Protein AF-A0A0F3M646-F1 (afdb_monomer_lite)

pLDDT: mean 80.58, std 18.38, range [34.72, 97.88]

Sequence (48 aa):
MVTKQNKCYNTAEIIVAKHRNGPVGTVKLHYNSRNSKFGNIVKNSQQG

Secondary structure (DSSP, 8-state):
---GGGGSTTEEEEEE---SSS--EEEEEEEETTTTEEE---------

InterPro domains:
  IPR007694 DNA helicase, DnaB-like, C-terminal [PF03796] (6-40)
  IPR027417 P-loop containing nucleoside triphosphate hydrolase [G3DSA:3.40.50.300] (1-47)

Foldseek 3Di:
DDDPCNVQPQKDKDWQPDDDPDDTGIDIWGADPVVRDTHHPDDPDDDD

Structure (mmCIF, N/CA/C/O backbone):
data_AF-A0A0F3M646-F1
#
_entry.id   AF-A0A0F3M646-F1
#
loop_
_atom_site.group_PDB
_atom_site.id
_atom_site.type_symbol
_atom_site.label_atom_id
_atom_site.label_alt_id
_atom_site.label_comp_id
_atom_site.label_asym_id
_atom_site.label_entity_id
_atom_site.label_seq_id
_atom_site.pdbx_PDB_ins_code
_atom_site.Cartn_x
_atom_site.Cartn_y
_atom_site.Cartn_z
_atom_site.occupancy
_atom_site.B_iso_or_equiv
_atom_site.auth_seq_id
_atom_site.auth_comp_id
_atom_site.auth_asym_id
_atom_site.auth_atom_id
_atom_site.pdbx_PDB_model_num
ATOM 1 N N . MET A 1 1 ? -11.858 -18.408 20.064 1.00 48.31 1 MET A N 1
ATOM 2 C CA . MET A 1 1 ? -11.881 -18.426 18.584 1.00 48.31 1 MET A CA 1
ATOM 3 C C . MET A 1 1 ? -11.397 -17.063 18.098 1.00 48.31 1 MET A C 1
ATOM 5 O O . MET A 1 1 ? -11.995 -16.073 18.493 1.00 48.31 1 MET A O 1
ATOM 9 N N . VAL A 1 2 ? -10.299 -16.974 17.340 1.00 56.22 2 VAL A N 1
ATOM 10 C CA . VAL A 1 2 ? -9.776 -15.686 16.842 1.00 56.22 2 VAL A CA 1
ATOM 11 C C . VAL A 1 2 ? -10.182 -15.552 15.378 1.00 56.22 2 VAL A C 1
ATOM 13 O O . VAL A 1 2 ? -9.753 -16.348 14.544 1.00 56.22 2 VAL A O 1
ATOM 16 N N . THR A 1 3 ? -11.058 -14.600 15.066 1.00 69.06 3 THR A N 1
ATOM 17 C CA . THR A 1 3 ? -11.549 -14.385 13.699 1.00 69.06 3 THR A CA 1
ATOM 18 C C . THR A 1 3 ? -10.441 -13.812 12.812 1.00 69.06 3 THR A C 1
ATOM 20 O O . THR A 1 3 ? -9.526 -13.134 13.280 1.00 69.06 3 THR A O 1
ATOM 23 N N . LYS A 1 4 ? -10.506 -14.090 11.504 1.00 59.12 4 LYS A N 1
ATOM 24 C CA . LYS A 1 4 ? -9.508 -13.660 10.505 1.00 59.12 4 LYS A CA 1
ATOM 25 C C . LYS A 1 4 ? -9.290 -12.133 10.519 1.00 59.12 4 LYS A C 1
ATOM 27 O O . LYS A 1 4 ? -8.159 -11.692 10.339 1.00 59.12 4 LYS A O 1
ATOM 32 N N . GLN A 1 5 ? -10.333 -11.358 10.848 1.00 58.00 5 GLN A N 1
ATOM 33 C CA . GLN A 1 5 ? -10.275 -9.907 11.079 1.00 58.00 5 GLN A CA 1
ATOM 34 C C . GLN A 1 5 ? -9.256 -9.483 12.145 1.00 58.00 5 GLN A C 1
ATOM 36 O O . GLN A 1 5 ? -8.646 -8.426 12.014 1.00 58.00 5 GLN A O 1
ATOM 41 N N . ASN A 1 6 ? -9.036 -10.292 13.185 1.00 60.97 6 ASN A N 1
ATOM 42 C CA . ASN A 1 6 ? -8.158 -9.910 14.291 1.00 60.97 6 ASN A CA 1
ATOM 43 C C . ASN A 1 6 ? -6.681 -9.814 13.863 1.00 60.97 6 ASN A C 1
ATOM 45 O O . ASN A 1 6 ? -5.890 -9.154 14.524 1.00 60.97 6 ASN A O 1
ATOM 49 N N . LYS A 1 7 ? -6.304 -10.460 12.748 1.00 62.84 7 LYS A N 1
ATOM 50 C CA . LYS A 1 7 ? -4.934 -10.435 12.206 1.00 62.84 7 LYS A CA 1
ATOM 51 C C . LYS A 1 7 ? -4.623 -9.186 11.376 1.00 62.84 7 LYS A C 1
ATOM 53 O O . LYS A 1 7 ? -3.455 -8.864 11.204 1.00 62.84 7 LYS A O 1
ATOM 58 N N . CYS A 1 8 ? -5.639 -8.514 10.835 1.00 63.34 8 CYS A N 1
ATOM 59 C CA . CYS A 1 8 ? -5.489 -7.344 9.961 1.00 63.34 8 CYS A CA 1
ATOM 60 C C . CYS A 1 8 ? -6.130 -6.080 10.548 1.00 63.34 8 CYS A C 1
ATOM 62 O O . CYS A 1 8 ? -6.340 -5.099 9.836 1.00 63.34 8 CYS A O 1
ATOM 64 N N . TYR A 1 9 ? -6.463 -6.105 11.840 1.00 73.44 9 TYR A N 1
ATOM 65 C CA . TYR A 1 9 ? -7.073 -4.976 12.524 1.00 73.44 9 TYR A CA 1
ATOM 66 C C . TYR A 1 9 ? -6.206 -3.715 12.365 1.00 73.44 9 TYR A C 1
ATOM 68 O O . TYR A 1 9 ? -4.981 -3.772 12.481 1.00 73.44 9 TYR A O 1
ATOM 76 N N . ASN A 1 10 ? -6.847 -2.588 12.041 1.00 84.56 10 ASN A N 1
ATOM 77 C CA . ASN A 1 10 ? -6.217 -1.285 11.795 1.00 84.56 10 ASN A CA 1
ATOM 78 C C . ASN A 1 10 ? -5.096 -1.257 10.736 1.00 84.56 10 ASN A C 1
ATOM 80 O O . ASN A 1 10 ? -4.300 -0.320 10.717 1.00 84.56 10 ASN A O 1
ATOM 84 N N . THR A 1 11 ? -5.011 -2.244 9.840 1.00 86.94 11 THR A N 1
ATOM 85 C CA . THR A 1 11 ? -4.059 -2.225 8.719 1.00 86.94 11 THR A CA 1
ATOM 86 C C . THR A 1 11 ? -4.819 -2.148 7.403 1.00 86.94 11 THR A 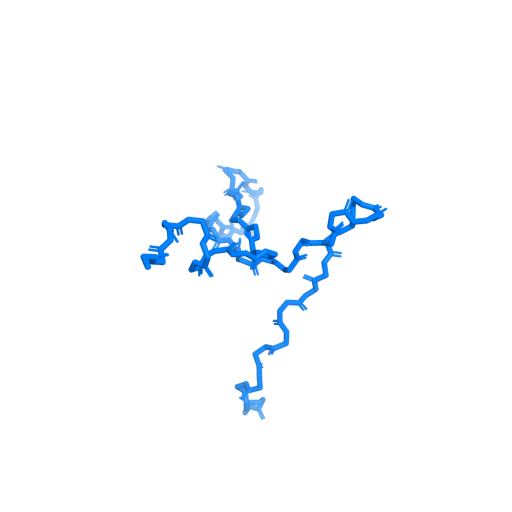C 1
ATOM 88 O O . THR A 1 11 ? -5.659 -2.997 7.120 1.00 86.94 11 THR A O 1
ATOM 91 N N . ALA A 1 12 ? -4.506 -1.144 6.589 1.00 91.06 12 ALA A N 1
ATOM 92 C CA . ALA A 1 12 ? -5.010 -0.998 5.232 1.00 91.06 12 ALA A CA 1
ATOM 93 C C . ALA A 1 12 ? -3.922 -1.353 4.216 1.00 91.06 12 ALA A C 1
ATOM 95 O O . ALA A 1 12 ? -2.760 -0.969 4.361 1.00 91.06 12 ALA A O 1
ATOM 96 N N . GLU A 1 13 ? -4.321 -2.069 3.170 1.00 92.19 13 GLU A N 1
ATOM 97 C CA . GLU A 1 13 ? -3.494 -2.365 2.007 1.00 92.19 13 GLU A CA 1
ATOM 98 C C . GLU A 1 13 ? -3.873 -1.405 0.875 1.00 92.19 13 GLU A C 1
ATOM 100 O O . GLU A 1 13 ? -5.025 -1.353 0.452 1.00 92.19 13 GLU A O 1
ATOM 105 N N . ILE A 1 14 ? -2.914 -0.599 0.428 1.00 93.19 14 ILE A N 1
ATOM 106 C CA . ILE A 1 14 ? -3.108 0.451 -0.572 1.00 93.19 14 ILE A CA 1
ATOM 107 C C . ILE A 1 14 ? -2.403 0.009 -1.850 1.00 93.19 14 ILE A C 1
ATOM 109 O O . ILE A 1 14 ? -1.187 -0.188 -1.855 1.00 93.19 14 ILE A O 1
ATOM 113 N N . ILE A 1 15 ? -3.161 -0.111 -2.938 1.00 96.19 15 ILE A N 1
ATOM 114 C CA . ILE A 1 15 ? -2.651 -0.516 -4.250 1.00 96.19 15 ILE A CA 1
ATOM 115 C C . ILE A 1 15 ? -2.371 0.735 -5.083 1.00 96.19 15 ILE A C 1
ATOM 117 O O . ILE A 1 15 ? -3.281 1.475 -5.458 1.00 96.19 15 ILE A O 1
ATOM 121 N N . VAL A 1 16 ? -1.104 0.951 -5.417 1.00 96.38 16 VAL A N 1
ATOM 122 C CA . VAL A 1 16 ? -0.666 1.968 -6.371 1.00 96.38 16 VAL A CA 1
ATOM 123 C C . VAL A 1 16 ? -0.712 1.349 -7.762 1.00 96.38 16 VAL A C 1
ATOM 125 O O . VAL A 1 16 ? 0.266 0.777 -8.232 1.00 96.38 16 VAL A O 1
ATOM 128 N N . ALA A 1 17 ? -1.871 1.443 -8.415 1.00 97.88 17 ALA A N 1
ATOM 129 C CA . ALA A 1 17 ? -2.100 0.819 -9.721 1.00 97.88 17 ALA A CA 1
ATOM 130 C C . ALA A 1 17 ? -1.386 1.532 -10.883 1.00 97.88 17 ALA A C 1
ATOM 132 O O . ALA A 1 17 ? -1.100 0.917 -11.908 1.00 97.88 17 ALA A O 1
ATOM 133 N N . LYS A 1 18 ? -1.105 2.835 -10.749 1.00 97.81 18 LYS A N 1
ATOM 134 C CA . LYS A 1 18 ? -0.429 3.626 -11.781 1.00 97.81 18 LYS A CA 1
ATOM 135 C C . LYS A 1 18 ? 0.451 4.691 -11.148 1.00 97.81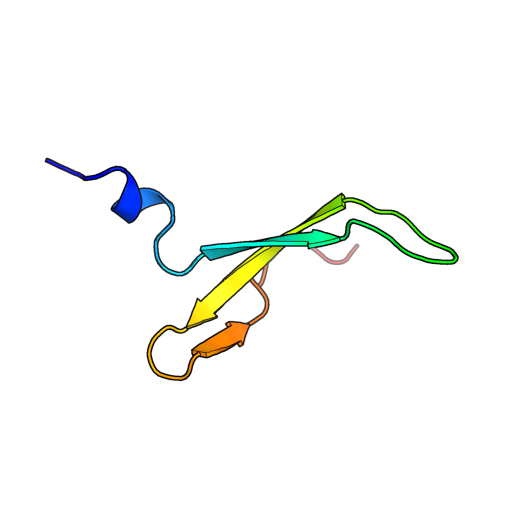 18 LYS A C 1
ATOM 137 O O . LYS A 1 18 ? 0.003 5.440 -10.286 1.00 97.81 18 LYS A O 1
ATOM 142 N N . HIS A 1 19 ? 1.674 4.801 -11.648 1.00 97.19 19 HIS A N 1
ATOM 143 C CA . HIS A 1 19 ? 2.594 5.877 -11.316 1.00 97.19 19 HIS A CA 1
ATOM 144 C C . HIS A 1 19 ? 3.310 6.333 -12.596 1.00 97.19 19 HIS A C 1
ATOM 146 O O . HIS A 1 19 ? 3.666 5.507 -13.431 1.00 97.19 19 HIS A O 1
ATOM 152 N N . ARG A 1 20 ? 3.474 7.650 -12.798 1.00 96.31 20 ARG A N 1
ATOM 153 C CA . ARG A 1 20 ? 3.936 8.212 -14.086 1.00 96.31 20 ARG A CA 1
ATOM 154 C C . ARG A 1 20 ? 5.400 7.880 -14.393 1.00 96.31 20 ARG A C 1
ATOM 156 O O . ARG A 1 20 ? 5.705 7.511 -15.515 1.00 96.31 20 ARG A O 1
ATOM 163 N N . ASN A 1 21 ? 6.274 8.014 -13.394 1.00 96.50 21 ASN A N 1
ATOM 164 C CA . ASN A 1 21 ? 7.736 7.940 -13.548 1.00 96.50 21 ASN A CA 1
ATOM 165 C C . ASN A 1 21 ? 8.387 7.074 -12.454 1.00 96.50 21 ASN A C 1
ATOM 167 O O . ASN A 1 21 ? 9.449 7.402 -11.941 1.00 96.50 21 ASN A O 1
ATOM 171 N N . GLY A 1 22 ? 7.700 6.042 -11.979 1.00 95.19 22 GLY A N 1
ATOM 172 C CA . GLY A 1 22 ? 8.119 5.344 -10.766 1.00 95.19 22 GLY A CA 1
ATOM 173 C C . GLY A 1 22 ? 7.350 4.052 -10.560 1.00 95.19 22 GLY A C 1
ATOM 174 O O . GLY A 1 22 ? 6.434 3.765 -11.333 1.00 95.19 22 GLY A O 1
ATOM 175 N N . PRO A 1 23 ? 7.745 3.263 -9.556 1.00 96.25 23 PRO A N 1
ATOM 176 C CA . PRO A 1 23 ? 7.223 1.924 -9.376 1.00 96.25 23 PRO A CA 1
ATOM 177 C C . PRO A 1 23 ? 5.745 1.945 -8.979 1.00 96.25 23 PRO A C 1
ATOM 179 O O . PRO A 1 23 ? 5.287 2.786 -8.205 1.00 96.25 23 PRO A O 1
ATOM 182 N N . VAL A 1 24 ? 5.013 0.971 -9.509 1.00 97.56 24 VAL A N 1
ATOM 183 C CA . VAL A 1 24 ? 3.700 0.557 -9.008 1.00 97.56 24 VAL A CA 1
ATOM 184 C C . VAL A 1 24 ? 3.884 -0.539 -7.965 1.00 97.56 24 VAL A C 1
ATOM 186 O O . VAL A 1 24 ? 4.932 -1.185 -7.908 1.00 97.56 24 VAL A O 1
ATOM 189 N N . GLY A 1 25 ? 2.873 -0.765 -7.135 1.00 94.94 25 GLY A N 1
ATOM 190 C CA . GLY A 1 25 ? 2.939 -1.805 -6.117 1.00 94.94 25 GLY A CA 1
ATOM 191 C C . GLY A 1 25 ? 1.956 -1.578 -4.989 1.00 94.94 25 GLY A C 1
ATOM 192 O O . GLY A 1 25 ? 0.987 -0.834 -5.125 1.00 94.94 25 GLY A O 1
ATOM 193 N N . THR A 1 26 ? 2.225 -2.219 -3.861 1.00 95.38 26 THR A N 1
ATOM 194 C CA . THR A 1 26 ? 1.315 -2.215 -2.722 1.00 95.38 26 THR A CA 1
ATOM 195 C C . THR A 1 26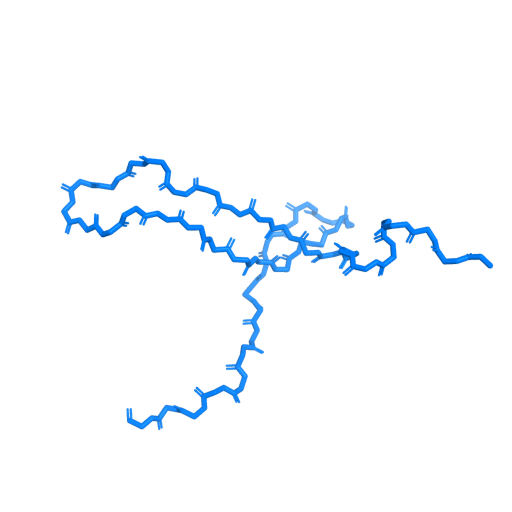 ? 2.031 -1.734 -1.473 1.00 95.38 26 THR A C 1
ATOM 197 O O . THR A 1 26 ? 3.121 -2.206 -1.151 1.00 95.38 26 THR A O 1
ATOM 200 N N . VAL A 1 27 ? 1.405 -0.812 -0.746 1.00 91.88 27 VAL A N 1
ATOM 201 C CA . VAL A 1 27 ? 1.909 -0.298 0.531 1.00 91.88 27 VAL A CA 1
ATOM 202 C C . VAL A 1 27 ? 0.911 -0.590 1.642 1.00 91.88 27 VAL A C 1
ATOM 204 O O . VAL A 1 27 ? -0.299 -0.563 1.434 1.00 91.88 27 VAL A O 1
ATOM 207 N N . LYS A 1 28 ? 1.415 -0.890 2.839 1.00 91.62 28 LYS A N 1
ATOM 208 C CA . LYS A 1 28 ? 0.580 -1.117 4.023 1.00 91.62 28 LYS A CA 1
ATOM 209 C C . LYS A 1 28 ? 0.635 0.113 4.916 1.00 91.62 28 LYS A C 1
ATOM 211 O O . LYS A 1 28 ? 1.726 0.552 5.276 1.00 91.62 28 LYS A O 1
ATOM 216 N N . LEU A 1 29 ? -0.529 0.644 5.274 1.00 91.88 29 LEU A N 1
ATOM 217 C CA . LEU A 1 29 ? -0.686 1.796 6.162 1.00 91.88 29 LEU A CA 1
ATOM 218 C C . LEU A 1 29 ? -1.541 1.431 7.373 1.00 91.88 29 LEU A C 1
ATOM 220 O O . LEU A 1 29 ? -2.355 0.510 7.323 1.00 91.88 29 LEU A O 1
ATOM 224 N N . HIS A 1 30 ? -1.366 2.166 8.467 1.00 91.44 30 HIS A N 1
ATOM 225 C CA . HIS A 1 30 ? -2.249 2.064 9.617 1.00 91.44 30 HIS A CA 1
ATOM 226 C C . HIS A 1 30 ? -3.540 2.830 9.315 1.00 91.44 30 HIS A C 1
ATOM 228 O O . HIS A 1 30 ? -3.485 3.986 8.899 1.00 91.44 30 HIS A O 1
ATOM 234 N N . TYR A 1 31 ? -4.698 2.213 9.532 1.00 91.62 31 TYR A N 1
ATOM 235 C CA . TYR A 1 31 ? -6.002 2.843 9.348 1.00 91.62 31 TYR A CA 1
ATOM 236 C C . TYR A 1 31 ? -6.688 3.048 10.696 1.00 91.62 31 TYR A C 1
ATOM 238 O O . TYR A 1 31 ? -6.978 2.090 11.412 1.00 91.62 31 TYR A O 1
ATOM 246 N N . ASN A 1 32 ? -6.955 4.307 11.036 1.00 90.25 32 ASN A N 1
ATOM 247 C CA . ASN A 1 32 ? -7.697 4.682 12.230 1.00 90.25 32 ASN A CA 1
ATOM 248 C C . ASN A 1 32 ? -9.179 4.866 11.877 1.00 90.25 32 ASN A C 1
ATOM 250 O O . ASN A 1 32 ? -9.571 5.862 11.270 1.00 90.25 32 ASN A O 1
ATOM 254 N N . SER A 1 33 ? -10.009 3.910 12.293 1.00 88.94 33 SER A N 1
ATOM 255 C CA . SER A 1 33 ? -11.448 3.897 12.008 1.00 88.94 33 SER A CA 1
ATOM 256 C C . SER A 1 33 ? -12.240 4.994 12.723 1.00 88.94 33 SER A C 1
ATOM 258 O O . SER A 1 33 ? -13.302 5.373 12.242 1.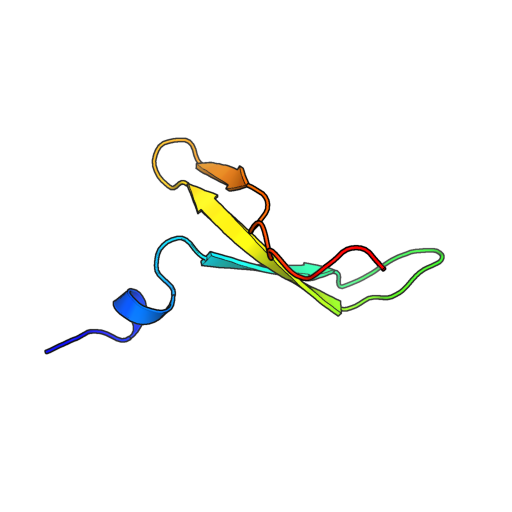00 88.94 33 SER A O 1
ATOM 260 N N . ARG A 1 34 ? -11.740 5.543 13.841 1.00 90.25 34 ARG A N 1
ATOM 261 C CA . ARG A 1 34 ? -12.449 6.581 14.614 1.00 90.25 34 ARG A CA 1
ATOM 262 C C . ARG A 1 34 ? -12.527 7.907 13.860 1.00 90.25 34 ARG A C 1
ATOM 264 O O . ARG A 1 34 ? -13.465 8.668 14.058 1.00 90.25 34 ARG A O 1
ATOM 271 N N . ASN A 1 35 ? -11.518 8.207 13.050 1.00 94.44 35 ASN A N 1
ATOM 272 C CA . ASN A 1 35 ? -11.401 9.473 12.330 1.00 94.44 35 ASN A CA 1
ATOM 273 C C . ASN A 1 35 ? -11.211 9.293 10.816 1.00 94.44 35 ASN A C 1
ATOM 275 O O . ASN A 1 35 ? -10.947 10.278 10.132 1.00 94.44 35 ASN A O 1
ATOM 279 N N . SER A 1 36 ? -11.334 8.063 10.307 1.00 91.31 36 SER A N 1
ATOM 280 C CA . SER A 1 36 ? -11.117 7.707 8.900 1.00 91.31 36 SER A CA 1
ATOM 281 C C . SER A 1 36 ? -9.776 8.212 8.350 1.00 91.31 36 SER A C 1
ATOM 283 O O . SER A 1 36 ? -9.706 8.713 7.228 1.00 91.31 36 SER A O 1
ATOM 285 N N . LYS A 1 37 ? -8.702 8.119 9.149 1.00 92.94 37 LYS A N 1
ATOM 286 C CA . LYS A 1 37 ? -7.360 8.594 8.765 1.00 92.94 37 LYS A CA 1
ATOM 287 C C . LYS A 1 37 ? -6.380 7.455 8.535 1.00 92.94 37 LYS A C 1
ATOM 289 O O . LYS A 1 37 ? -6.360 6.469 9.273 1.00 92.94 37 LYS A O 1
ATOM 294 N N . PHE A 1 38 ? -5.498 7.660 7.561 1.00 92.75 38 PHE A N 1
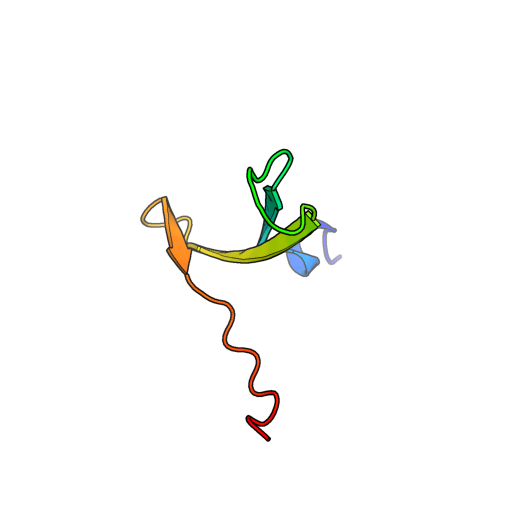ATOM 295 C CA . PHE A 1 38 ? -4.321 6.829 7.340 1.00 92.75 38 PHE A CA 1
ATOM 296 C C . PHE A 1 38 ? -3.117 7.405 8.089 1.00 92.75 38 PHE A C 1
ATOM 298 O O . PHE A 1 38 ? -2.903 8.616 8.104 1.00 92.75 38 PHE A O 1
ATOM 305 N N . GLY A 1 39 ? -2.333 6.528 8.705 1.00 90.44 39 GLY A N 1
AT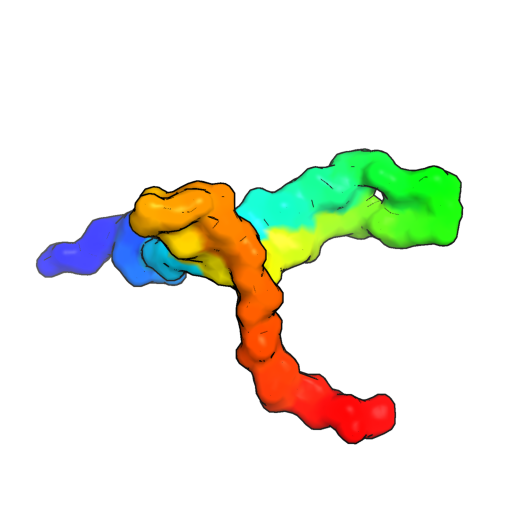OM 306 C CA . GLY A 1 39 ? -1.050 6.839 9.319 1.00 90.44 39 GLY A CA 1
ATOM 307 C C . GLY A 1 39 ? 0.042 5.917 8.790 1.00 90.44 39 GLY A C 1
ATOM 308 O O . GLY A 1 39 ? -0.225 4.795 8.353 1.00 90.44 39 GLY A O 1
ATOM 309 N N . ASN A 1 40 ? 1.287 6.379 8.847 1.00 89.25 40 ASN A N 1
ATOM 310 C CA . ASN A 1 40 ? 2.428 5.546 8.489 1.00 89.25 40 ASN A CA 1
ATOM 311 C C . ASN A 1 40 ? 2.588 4.419 9.513 1.00 89.25 40 ASN A C 1
ATOM 313 O O . ASN A 1 40 ? 2.529 4.649 10.721 1.00 89.25 40 ASN A O 1
ATOM 317 N N . ILE A 1 41 ? 2.830 3.201 9.033 1.00 81.19 41 ILE A N 1
ATOM 318 C CA . ILE A 1 41 ? 3.316 2.122 9.892 1.00 81.19 41 ILE A CA 1
ATOM 319 C C . ILE A 1 41 ? 4.803 2.403 10.086 1.00 81.19 41 ILE A C 1
ATOM 321 O O . ILE A 1 41 ? 5.582 2.237 9.149 1.00 81.19 41 ILE A O 1
ATOM 325 N N . VAL A 1 42 ? 5.204 2.880 11.264 1.00 67.81 42 VAL A N 1
ATOM 326 C CA . VAL A 1 42 ? 6.627 3.058 11.578 1.00 67.81 42 VAL A CA 1
ATOM 327 C C . VAL A 1 42 ? 7.260 1.669 11.610 1.00 67.81 42 VAL A C 1
ATOM 329 O O . VAL A 1 42 ? 7.128 0.931 12.584 1.00 67.81 42 VAL A O 1
ATOM 332 N N . LYS A 1 43 ? 7.917 1.269 10.522 1.00 61.31 43 LYS A N 1
ATOM 333 C CA . LYS A 1 43 ? 8.874 0.169 10.572 1.00 61.31 43 LYS A CA 1
ATOM 334 C C . LYS A 1 43 ? 10.173 0.754 11.110 1.00 61.31 43 LYS A C 1
ATOM 336 O O . LYS A 1 43 ? 10.852 1.480 10.394 1.00 61.31 43 LYS A O 1
ATOM 341 N N . ASN A 1 44 ? 10.515 0.431 12.356 1.00 46.97 44 ASN A N 1
ATOM 342 C CA . ASN A 1 44 ? 11.860 0.618 12.911 1.00 46.97 44 ASN A CA 1
ATOM 343 C C . ASN A 1 44 ? 12.867 -0.304 12.196 1.00 46.97 44 ASN A C 1
ATOM 345 O O . ASN A 1 44 ? 13.457 -1.197 12.796 1.00 46.97 44 ASN A O 1
ATOM 349 N N . SER A 1 45 ? 13.049 -0.128 10.895 1.00 51.25 45 SER A N 1
ATOM 350 C CA . SER A 1 45 ? 14.136 -0.738 10.140 1.00 51.25 45 SER A CA 1
ATOM 351 C C . SER A 1 45 ? 15.112 0.372 9.786 1.00 51.25 45 SER A C 1
ATOM 353 O O . SER A 1 45 ? 14.935 1.039 8.774 1.00 51.25 45 SER A O 1
ATOM 355 N N . GLN A 1 46 ? 16.051 0.590 10.716 1.00 48.53 46 GLN A N 1
ATOM 356 C CA . GLN A 1 46 ? 17.450 0.967 10.491 1.00 48.53 46 GLN A CA 1
ATOM 357 C C . GLN A 1 46 ? 17.677 1.743 9.186 1.00 48.53 46 GLN A C 1
ATOM 359 O O . GLN A 1 46 ? 17.815 1.162 8.111 1.00 48.53 46 GLN A O 1
ATOM 364 N N . GLN A 1 47 ? 17.708 3.064 9.317 1.00 40.41 47 GLN A N 1
ATOM 365 C CA . GLN A 1 47 ? 18.254 3.964 8.317 1.00 40.41 47 GLN A CA 1
ATOM 366 C C . GLN A 1 47 ? 19.774 3.740 8.290 1.00 40.41 47 GLN A C 1
ATOM 368 O O . GLN A 1 47 ? 20.470 4.153 9.215 1.00 40.41 47 GLN A O 1
ATOM 373 N N . GLY A 1 48 ? 20.242 2.988 7.293 1.00 34.72 48 GLY A N 1
ATOM 374 C CA . GLY A 1 48 ? 21.647 2.881 6.897 1.00 34.72 48 GLY A CA 1
ATOM 375 C C . GLY A 1 48 ? 21.888 3.664 5.619 1.00 34.72 48 GLY A C 1
ATOM 376 O O . GLY A 1 48 ? 20.934 3.749 4.811 1.00 34.72 48 GLY A O 1
#

Radius of gyration: 13.96 Å; chains: 1; bounding box: 34×28×33 Å

Organism: NCBI:txid1359184